Protein AF-Q1MXU4-F1 (afdb_monomer_lite)

Structure (mmCIF, N/CA/C/O backbone):
data_AF-Q1MXU4-F1
#
_entry.id   AF-Q1MXU4-F1
#
loop_
_atom_site.group_PDB
_atom_site.id
_atom_site.type_symbol
_atom_site.label_atom_id
_atom_site.label_alt_id
_atom_site.label_comp_id
_atom_site.label_asym_id
_atom_site.label_entity_id
_atom_site.label_seq_id
_atom_site.pdbx_PDB_ins_code
_atom_site.Cartn_x
_atom_site.Cartn_y
_at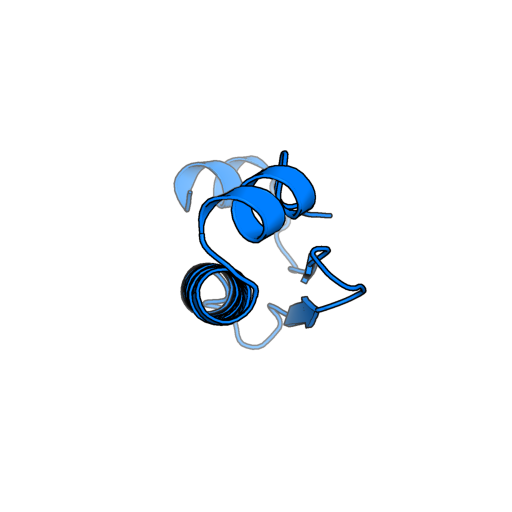om_site.Cartn_z
_atom_site.occupancy
_atom_site.B_iso_or_equiv
_atom_site.auth_seq_id
_atom_site.auth_comp_id
_atom_site.auth_asym_id
_atom_site.auth_atom_id
_atom_site.pdbx_PDB_model_num
ATOM 1 N N . MET A 1 1 ? 9.249 1.719 -2.767 1.00 89.38 1 MET A N 1
ATOM 2 C CA . MET A 1 1 ? 8.565 1.066 -1.628 1.00 89.38 1 MET A CA 1
ATOM 3 C C . MET A 1 1 ? 7.433 1.970 -1.202 1.00 89.38 1 MET A C 1
ATOM 5 O O . MET A 1 1 ? 7.612 3.178 -1.270 1.00 89.38 1 MET A O 1
ATOM 9 N N . ILE A 1 2 ? 6.285 1.400 -0.864 1.00 95.44 2 ILE A N 1
ATOM 10 C CA . ILE A 1 2 ? 5.050 2.128 -0.579 1.00 95.44 2 ILE A CA 1
ATOM 11 C C . ILE A 1 2 ? 4.562 1.654 0.785 1.00 95.44 2 ILE A C 1
ATOM 13 O O . ILE A 1 2 ? 4.461 0.450 1.002 1.00 95.44 2 ILE A O 1
ATOM 17 N N . ASP A 1 3 ? 4.268 2.592 1.672 1.00 97.31 3 ASP A N 1
ATOM 18 C CA . ASP A 1 3 ? 3.697 2.344 2.993 1.00 97.31 3 ASP A CA 1
ATOM 19 C C . ASP A 1 3 ? 2.416 3.176 3.130 1.00 97.31 3 ASP A C 1
ATOM 21 O O . ASP A 1 3 ? 2.349 4.290 2.602 1.00 97.31 3 ASP A O 1
ATOM 25 N N . ILE A 1 4 ? 1.372 2.623 3.753 1.00 97.25 4 ILE A N 1
ATOM 26 C CA . ILE A 1 4 ? 0.106 3.345 3.928 1.00 97.25 4 ILE A CA 1
ATOM 27 C C . ILE A 1 4 ? 0.177 4.163 5.216 1.00 97.25 4 ILE A C 1
ATOM 29 O O . ILE A 1 4 ? 0.048 3.634 6.321 1.00 97.25 4 ILE A O 1
ATOM 33 N N . ASP A 1 5 ? 0.276 5.480 5.060 1.00 97.44 5 ASP A N 1
ATOM 34 C CA . ASP A 1 5 ? 0.347 6.400 6.188 1.00 97.44 5 ASP A CA 1
ATOM 35 C C . ASP A 1 5 ? -0.840 6.245 7.151 1.00 97.44 5 ASP A C 1
ATOM 37 O O . ASP A 1 5 ? -2.014 6.267 6.771 1.00 97.44 5 ASP A O 1
ATOM 41 N N . PHE A 1 6 ? -0.524 6.149 8.445 1.00 97.00 6 PHE A N 1
ATOM 42 C CA . PHE A 1 6 ? -1.497 6.066 9.539 1.00 97.00 6 PHE A CA 1
ATOM 43 C C . PHE A 1 6 ? -2.473 4.877 9.456 1.00 97.00 6 PHE A C 1
ATOM 45 O O . PHE A 1 6 ? -3.528 4.927 10.100 1.00 97.00 6 PHE A O 1
ATOM 52 N N . PHE A 1 7 ? -2.136 3.792 8.748 1.00 97.94 7 PHE A N 1
ATOM 53 C CA . PHE A 1 7 ? -3.039 2.650 8.563 1.00 97.94 7 PHE A CA 1
ATOM 54 C C . PHE A 1 7 ? -3.540 2.051 9.884 1.00 97.94 7 PHE A C 1
ATOM 56 O O . PHE A 1 7 ? -4.731 1.770 10.035 1.00 97.94 7 PHE A O 1
ATOM 63 N N . LYS A 1 8 ? -2.677 1.963 10.904 1.00 97.12 8 LYS A N 1
ATOM 64 C CA . LYS A 1 8 ? -3.100 1.566 12.255 1.00 97.12 8 LYS A CA 1
ATOM 65 C C . LYS A 1 8 ? -4.191 2.475 12.834 1.00 97.12 8 LYS A C 1
ATOM 67 O O . LYS A 1 8 ? -5.206 1.972 13.296 1.00 97.12 8 LYS A O 1
ATOM 72 N N . LYS A 1 9 ? -4.022 3.802 12.771 1.00 98.31 9 LYS A N 1
ATOM 73 C CA . LYS A 1 9 ? -5.029 4.753 13.284 1.00 98.31 9 LYS A CA 1
ATOM 74 C C . LYS A 1 9 ? -6.340 4.653 12.506 1.00 98.31 9 LYS A C 1
ATOM 76 O O . LYS A 1 9 ? -7.408 4.802 13.089 1.00 98.31 9 LYS A O 1
ATOM 81 N N . TYR A 1 10 ? -6.257 4.407 11.200 1.00 98.25 10 TYR A N 1
ATOM 82 C CA . TYR A 1 10 ? -7.428 4.162 10.368 1.00 98.25 10 TYR A CA 1
ATOM 83 C C . TYR A 1 10 ? -8.178 2.899 10.822 1.00 98.25 10 TYR A C 1
ATOM 85 O O . TYR A 1 10 ? -9.389 2.956 11.027 1.00 98.25 10 TYR A O 1
ATOM 93 N N . ASN A 1 11 ? -7.468 1.792 11.062 1.00 98.06 11 ASN A N 1
ATOM 94 C CA . ASN A 1 11 ? -8.057 0.561 11.603 1.00 98.06 11 ASN A CA 1
ATOM 95 C C . ASN A 1 11 ? -8.659 0.760 12.992 1.00 98.06 11 ASN A C 1
ATOM 97 O O . ASN A 1 11 ? -9.751 0.261 13.252 1.00 98.06 11 ASN A O 1
ATOM 101 N N . ASP A 1 12 ? -7.983 1.507 13.863 1.00 98.12 12 ASP A N 1
ATOM 102 C CA . ASP A 1 12 ? -8.477 1.800 15.209 1.00 98.12 12 ASP A CA 1
ATOM 103 C C . ASP A 1 12 ? -9.790 2.608 15.162 1.00 98.12 12 ASP A C 1
ATOM 105 O O . ASP A 1 12 ? -10.654 2.435 16.020 1.00 98.12 12 ASP A O 1
ATOM 109 N N . LEU A 1 13 ? -9.967 3.468 14.148 1.00 98.25 13 LEU A N 1
ATOM 110 C CA . LEU A 1 13 ? -11.155 4.312 13.985 1.00 98.25 13 LEU A CA 1
ATOM 111 C C . LEU A 1 13 ? -12.309 3.617 13.243 1.00 98.25 13 LEU A C 1
ATOM 113 O O . LEU A 1 13 ? -13.469 3.801 13.607 1.00 98.25 13 LEU A O 1
ATOM 117 N N . TYR A 1 14 ? -12.008 2.848 12.195 1.00 97.69 14 TYR A N 1
ATOM 118 C CA . TYR A 1 14 ? -13.011 2.297 11.271 1.00 97.69 14 TYR A CA 1
ATOM 119 C C . TYR A 1 14 ? -13.143 0.768 11.320 1.00 97.69 14 TYR A C 1
ATOM 121 O O . TYR A 1 14 ? -14.031 0.202 10.679 1.00 97.69 14 TYR A O 1
ATOM 129 N N . GLY A 1 15 ? -12.293 0.098 12.097 1.00 97.94 15 GLY A N 1
ATOM 130 C CA . GLY A 1 15 ? -12.226 -1.353 12.214 1.00 97.94 15 GLY A CA 1
ATOM 131 C C . GLY A 1 15 ? -11.429 -2.020 11.090 1.00 97.94 15 GLY A C 1
ATOM 132 O O . GLY A 1 15 ? -11.335 -1.524 9.967 1.00 97.94 15 GLY A O 1
ATOM 133 N N . HIS A 1 16 ? -10.901 -3.211 11.383 1.00 97.62 16 HIS A N 1
ATOM 134 C CA . HIS A 1 16 ? -10.053 -3.974 10.457 1.00 97.62 16 HIS A CA 1
ATOM 135 C C . HIS A 1 16 ? -10.723 -4.300 9.118 1.00 97.62 16 HIS A C 1
ATOM 137 O O . HIS A 1 16 ? -10.049 -4.300 8.095 1.00 97.62 16 HIS A O 1
ATOM 143 N N . GLN A 1 17 ? -12.046 -4.493 9.089 1.00 98.19 17 GLN A N 1
ATOM 144 C CA . GLN A 1 17 ? -12.761 -4.746 7.836 1.00 98.19 17 GLN A CA 1
ATOM 145 C C . GLN A 1 17 ? -12.607 -3.585 6.841 1.00 98.19 17 GLN A C 1
ATOM 147 O O . GLN A 1 17 ? -12.469 -3.808 5.641 1.00 98.19 17 GLN A O 1
ATOM 152 N N . LYS A 1 18 ? -12.590 -2.339 7.336 1.00 98.00 18 LYS A N 1
ATOM 153 C CA . LYS A 1 18 ? -12.326 -1.155 6.509 1.00 98.00 18 LYS A CA 1
ATOM 154 C C . LYS A 1 18 ? -10.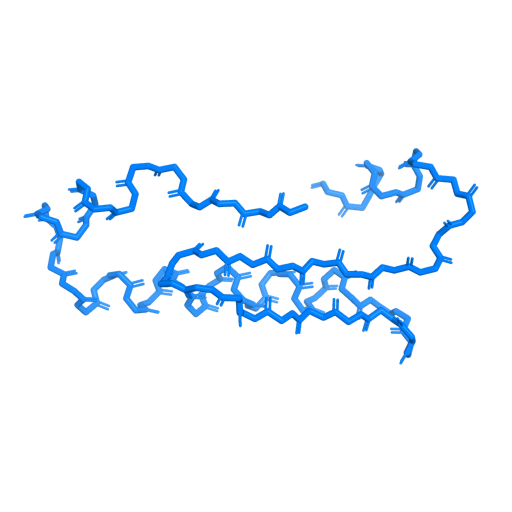856 -1.037 6.122 1.00 98.00 18 LYS A C 1
ATOM 156 O O . LYS A 1 18 ? -10.552 -0.548 5.033 1.00 98.00 18 LYS A O 1
ATOM 161 N N . GLY A 1 19 ? -9.956 -1.523 6.971 1.00 98.25 19 GLY A N 1
ATOM 162 C CA . GLY A 1 19 ? -8.552 -1.727 6.625 1.00 98.25 19 GLY A CA 1
ATOM 163 C C . GLY A 1 19 ? -8.371 -2.646 5.425 1.00 98.25 19 GLY A C 1
ATOM 164 O O . GLY A 1 19 ? -7.676 -2.288 4.479 1.00 98.25 19 GLY A O 1
ATOM 165 N N . ASP A 1 20 ? -9.041 -3.796 5.424 1.00 98.31 20 ASP A N 1
ATOM 1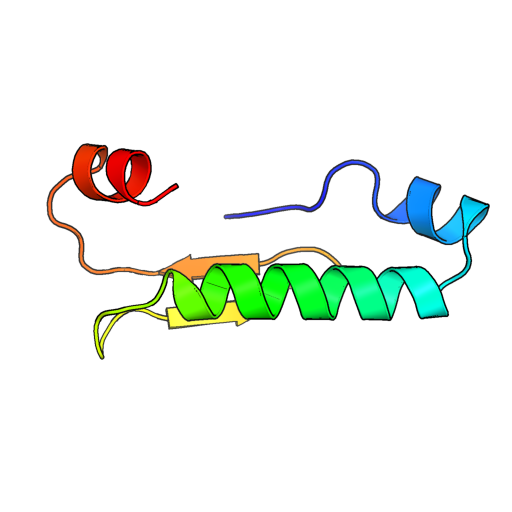66 C CA . ASP A 1 20 ? -8.972 -4.769 4.329 1.00 98.31 20 ASP A CA 1
ATOM 167 C C . ASP A 1 20 ? -9.535 -4.205 3.017 1.00 98.31 20 ASP A C 1
ATOM 169 O O . ASP A 1 20 ? -8.940 -4.395 1.949 1.00 98.31 20 ASP A O 1
ATOM 173 N N . ASP A 1 21 ? -10.639 -3.453 3.094 1.00 98.38 21 ASP A N 1
ATOM 174 C CA . ASP A 1 21 ? -11.193 -2.722 1.948 1.00 98.38 21 ASP A CA 1
ATOM 175 C C . ASP A 1 21 ? -10.155 -1.733 1.382 1.00 98.38 21 ASP A C 1
ATOM 177 O O . ASP A 1 21 ? -9.945 -1.660 0.168 1.00 98.38 21 ASP A O 1
ATOM 181 N N . THR A 1 22 ? -9.464 -1.009 2.267 1.00 97.88 22 THR A N 1
ATOM 182 C CA . THR A 1 22 ? -8.420 -0.036 1.912 1.00 97.88 22 THR A CA 1
ATOM 183 C C . THR A 1 22 ? -7.218 -0.716 1.258 1.00 97.88 22 THR A C 1
ATOM 185 O O . THR A 1 22 ? -6.798 -0.304 0.178 1.00 97.88 22 THR A O 1
ATOM 188 N N . LEU A 1 23 ? -6.704 -1.802 1.843 1.00 98.19 23 LEU A N 1
ATOM 189 C CA . LEU A 1 23 ? -5.609 -2.593 1.270 1.00 98.19 23 LEU A CA 1
ATOM 190 C C . LEU A 1 23 ? -5.974 -3.141 -0.112 1.00 98.19 23 LEU A C 1
ATOM 192 O O . LEU A 1 23 ? -5.155 -3.113 -1.031 1.00 98.19 23 LEU A O 1
ATOM 196 N N . THR A 1 24 ? -7.216 -3.601 -0.278 1.00 98.06 24 THR A N 1
ATOM 197 C CA . THR A 1 24 ? -7.733 -4.086 -1.563 1.00 98.06 24 THR A CA 1
ATOM 198 C C . THR A 1 24 ? -7.789 -2.964 -2.598 1.00 98.06 24 THR A C 1
ATOM 200 O O . THR A 1 24 ? -7.418 -3.175 -3.754 1.00 98.06 24 THR A O 1
ATOM 203 N N . ALA A 1 25 ? -8.236 -1.771 -2.203 1.00 97.88 25 ALA A N 1
ATOM 204 C CA . ALA A 1 25 ? -8.275 -0.607 -3.081 1.00 97.88 25 ALA A CA 1
ATOM 205 C C . ALA A 1 25 ? -6.864 -0.184 -3.516 1.00 97.88 25 ALA A C 1
ATOM 207 O O . ALA A 1 25 ? -6.624 -0.033 -4.712 1.00 97.88 25 ALA A O 1
ATOM 208 N N . VAL A 1 26 ? -5.917 -0.088 -2.577 1.00 97.25 26 VAL A N 1
ATOM 209 C CA . VAL A 1 26 ? -4.510 0.230 -2.872 1.00 97.25 26 VAL A CA 1
ATOM 210 C C . VAL A 1 26 ? -3.910 -0.806 -3.821 1.00 97.25 26 VAL A C 1
ATOM 212 O O . VAL A 1 26 ? -3.368 -0.437 -4.861 1.00 97.25 26 VAL A O 1
ATOM 215 N N . ALA A 1 27 ? -4.079 -2.101 -3.538 1.00 96.81 27 ALA A N 1
ATOM 216 C CA . ALA A 1 27 ? -3.576 -3.167 -4.400 1.00 96.81 27 ALA A CA 1
ATOM 217 C C . ALA A 1 27 ? -4.140 -3.082 -5.829 1.00 96.81 27 ALA A C 1
ATOM 219 O O . ALA A 1 27 ? -3.398 -3.250 -6.795 1.00 96.81 27 ALA A O 1
ATOM 220 N N . ARG A 1 28 ? -5.438 -2.784 -5.984 1.00 96.62 28 ARG A N 1
ATOM 221 C CA . ARG A 1 28 ? -6.068 -2.592 -7.302 1.00 96.62 28 ARG A CA 1
ATOM 222 C C . ARG A 1 28 ? -5.493 -1.392 -8.044 1.00 96.62 28 ARG A C 1
ATOM 224 O O . ARG A 1 28 ? -5.207 -1.516 -9.231 1.00 96.62 28 ARG A O 1
ATOM 231 N N . THR A 1 29 ? -5.305 -0.268 -7.358 1.00 95.31 29 THR A N 1
ATOM 232 C CA . THR A 1 29 ? -4.710 0.938 -7.944 1.00 95.31 29 THR A CA 1
ATOM 233 C C . THR A 1 29 ? -3.289 0.661 -8.423 1.00 95.31 29 THR A C 1
ATOM 235 O O . THR A 1 29 ? -2.976 0.919 -9.581 1.00 95.31 29 THR A O 1
ATOM 238 N N . LEU A 1 30 ? -2.450 0.049 -7.583 1.00 94.00 30 LEU A N 1
ATOM 239 C CA . LEU A 1 30 ? -1.081 -0.310 -7.956 1.00 94.00 30 LEU A CA 1
ATOM 240 C C . LEU A 1 30 ? -1.051 -1.297 -9.127 1.00 94.00 30 LEU A C 1
ATOM 242 O O . LEU A 1 30 ? -0.260 -1.133 -10.050 1.00 94.00 30 LEU A O 1
ATOM 246 N N . ASN A 1 31 ? -1.943 -2.288 -9.142 1.00 92.81 31 ASN A N 1
ATOM 247 C CA . ASN A 1 31 ? -2.013 -3.246 -10.242 1.00 92.81 31 ASN A CA 1
ATOM 248 C C . ASN A 1 31 ? -2.467 -2.591 -11.562 1.00 92.81 31 ASN A C 1
ATOM 250 O O . ASN A 1 31 ? -1.965 -2.932 -12.624 1.00 92.81 31 ASN A O 1
ATOM 254 N N . ALA A 1 32 ? -3.366 -1.603 -11.516 1.00 91.81 32 ALA A N 1
ATOM 255 C CA . ALA A 1 32 ? -3.743 -0.823 -12.699 1.00 91.81 32 ALA A CA 1
ATOM 256 C C . ALA A 1 32 ? -2.597 0.072 -13.213 1.00 91.81 32 ALA A C 1
ATOM 258 O O . ALA A 1 32 ? -2.529 0.390 -14.406 1.00 91.81 32 ALA A O 1
ATOM 259 N N . LEU A 1 33 ? -1.688 0.472 -12.319 1.00 89.12 33 LEU A N 1
ATOM 260 C CA . LEU A 1 33 ? -0.452 1.159 -12.678 1.00 89.12 33 LEU A CA 1
ATOM 261 C C . LEU A 1 33 ? 0.592 0.202 -13.254 1.00 89.12 33 LEU A C 1
ATOM 263 O O . LEU A 1 33 ? 1.388 0.661 -14.061 1.00 89.12 33 LEU A O 1
ATOM 267 N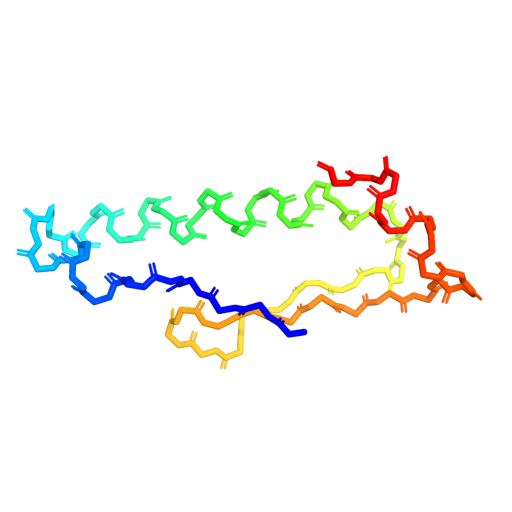 N . ALA A 1 34 ? 0.583 -1.093 -12.931 1.00 89.50 34 ALA A N 1
ATOM 268 C CA . ALA A 1 34 ? 1.462 -2.108 -13.522 1.00 89.50 34 ALA A CA 1
ATOM 269 C C . ALA A 1 34 ? 0.982 -2.518 -14.927 1.00 89.50 34 ALA A C 1
ATOM 271 O O . ALA A 1 34 ? 0.346 -3.548 -15.133 1.00 89.50 34 ALA A O 1
ATOM 272 N N . ARG A 1 35 ? 1.241 -1.658 -15.918 1.00 83.88 35 ARG A N 1
ATOM 273 C CA . ARG A 1 35 ? 0.730 -1.817 -17.292 1.00 83.88 35 ARG A CA 1
ATOM 274 C C . ARG A 1 35 ? 1.606 -2.713 -18.161 1.00 83.88 35 ARG A C 1
ATOM 276 O O . ARG A 1 35 ? 1.126 -3.220 -19.174 1.00 83.88 35 ARG A O 1
ATOM 283 N N . ARG A 1 36 ? 2.890 -2.859 -17.825 1.00 83.88 36 ARG A N 1
ATOM 284 C CA . ARG A 1 36 ? 3.820 -3.703 -18.585 1.00 83.88 36 ARG A CA 1
ATOM 285 C C . ARG A 1 36 ? 3.825 -5.109 -18.006 1.00 83.88 36 ARG A C 1
ATOM 287 O O . ARG A 1 36 ? 3.632 -5.299 -16.812 1.00 83.88 36 ARG A O 1
ATOM 294 N N . SER A 1 37 ? 4.087 -6.096 -18.855 1.00 83.81 37 SER A N 1
ATOM 295 C CA . SER A 1 37 ? 4.145 -7.504 -18.448 1.00 83.81 37 SER A CA 1
ATOM 296 C C . SER A 1 37 ? 5.261 -7.816 -17.444 1.00 83.81 37 SER A C 1
ATOM 298 O O . SER A 1 37 ? 5.226 -8.868 -16.816 1.00 83.81 37 SER A O 1
ATOM 300 N N . ASP A 1 38 ? 6.263 -6.944 -17.332 1.00 89.81 38 ASP A N 1
ATOM 301 C CA . ASP A 1 38 ? 7.378 -7.029 -16.388 1.00 89.81 38 ASP A CA 1
ATOM 302 C C . ASP A 1 38 ? 7.256 -6.055 -15.200 1.00 89.81 38 ASP A C 1
ATOM 304 O O . ASP A 1 38 ? 8.135 -6.051 -14.338 1.00 89.81 38 ASP A O 1
ATOM 308 N N . ASP A 1 39 ? 6.173 -5.270 -15.122 1.00 91.44 39 ASP A N 1
ATOM 309 C CA . ASP A 1 39 ? 5.827 -4.526 -13.910 1.00 91.44 39 ASP A CA 1
ATOM 310 C C . ASP A 1 39 ? 5.290 -5.531 -12.868 1.00 91.44 39 ASP A C 1
ATOM 312 O O . ASP A 1 39 ? 4.403 -6.338 -13.151 1.00 91.44 39 ASP A O 1
ATOM 316 N N . ILE A 1 40 ? 5.822 -5.496 -11.647 1.00 93.06 40 ILE A N 1
ATOM 317 C CA . ILE A 1 40 ? 5.448 -6.391 -10.548 1.00 93.06 40 ILE A CA 1
ATOM 318 C C . ILE A 1 40 ? 4.959 -5.553 -9.373 1.00 93.06 40 ILE A C 1
ATOM 320 O O . ILE A 1 40 ? 5.653 -4.654 -8.899 1.00 93.06 40 ILE A O 1
ATOM 324 N N . VAL A 1 41 ? 3.791 -5.912 -8.844 1.00 95.00 41 VAL A N 1
ATOM 325 C CA . VAL A 1 41 ? 3.282 -5.398 -7.569 1.00 95.00 41 VAL A CA 1
ATOM 326 C C . VAL A 1 41 ? 3.219 -6.540 -6.573 1.00 95.00 41 VAL A C 1
ATOM 328 O O . VAL A 1 41 ? 2.622 -7.579 -6.847 1.00 95.00 41 VAL A O 1
ATOM 331 N N . ALA A 1 42 ? 3.806 -6.339 -5.401 1.00 95.75 42 ALA A N 1
ATOM 332 C CA . ALA A 1 42 ? 3.769 -7.300 -4.312 1.00 95.75 42 ALA A CA 1
ATOM 333 C C . ALA A 1 42 ? 3.393 -6.610 -3.000 1.00 95.75 42 ALA A C 1
ATOM 335 O O . ALA A 1 42 ? 3.824 -5.491 -2.727 1.00 95.75 42 ALA A O 1
ATOM 336 N N . ARG A 1 43 ? 2.616 -7.302 -2.164 1.00 97.31 43 ARG A N 1
ATOM 337 C CA . ARG A 1 43 ? 2.436 -6.931 -0.758 1.00 97.31 43 ARG A CA 1
ATOM 338 C C . ARG A 1 43 ? 3.604 -7.517 0.031 1.00 97.31 43 ARG A C 1
ATOM 340 O O . ARG A 1 43 ? 3.786 -8.731 0.026 1.00 97.31 43 ARG A O 1
ATOM 347 N N . TYR A 1 44 ? 4.401 -6.654 0.650 1.00 96.94 44 TYR A N 1
ATOM 348 C CA . TYR A 1 44 ? 5.608 -7.041 1.382 1.00 96.94 44 TYR A CA 1
ATOM 349 C C . TYR A 1 44 ? 5.327 -7.265 2.870 1.00 96.94 44 TYR A C 1
ATOM 351 O O . TYR A 1 44 ? 5.841 -8.216 3.455 1.00 96.94 44 TYR A O 1
ATOM 359 N N . GLY A 1 45 ? 4.459 -6.436 3.453 1.00 94.00 45 GLY A N 1
ATOM 360 C CA . GLY A 1 45 ? 4.122 -6.465 4.873 1.00 94.00 45 GLY A CA 1
ATOM 361 C C . GLY A 1 45 ? 2.625 -6.313 5.144 1.00 94.00 45 GLY A C 1
ATOM 362 O O . GLY A 1 45 ? 1.774 -6.563 4.284 1.00 94.00 45 GLY A O 1
ATOM 363 N N . GLY A 1 46 ? 2.296 -5.901 6.371 1.00 95.44 46 GLY A N 1
ATOM 364 C CA . GLY A 1 46 ? 0.916 -5.641 6.789 1.00 95.44 46 GLY A CA 1
ATOM 365 C C . GLY A 1 46 ? 0.263 -4.556 5.933 1.00 95.44 46 GLY A C 1
ATOM 366 O O . GLY A 1 46 ? -0.759 -4.811 5.301 1.00 95.44 46 GLY A O 1
ATOM 367 N N . GLU A 1 47 ? 0.894 -3.392 5.842 1.00 97.00 47 GLU A N 1
ATOM 368 C CA . GLU A 1 47 ? 0.440 -2.244 5.041 1.00 97.00 47 GLU A CA 1
ATOM 369 C C . GLU A 1 47 ? 1.434 -1.820 3.948 1.00 97.00 47 GLU A C 1
ATOM 371 O O . GLU A 1 47 ? 1.177 -0.885 3.196 1.00 97.00 47 GLU A O 1
ATOM 376 N N . GLU A 1 48 ? 2.535 -2.561 3.808 1.00 97.88 48 GLU A N 1
ATOM 377 C CA . GLU A 1 48 ? 3.640 -2.238 2.905 1.00 97.88 48 GLU A CA 1
ATOM 378 C C . GLU A 1 48 ? 3.509 -2.945 1.547 1.00 97.88 48 GLU A C 1
ATOM 380 O O . GLU A 1 48 ? 3.292 -4.163 1.466 1.00 97.88 48 GLU A O 1
ATOM 385 N N . PHE A 1 49 ? 3.738 -2.196 0.468 1.00 97.69 49 PHE A N 1
ATOM 386 C CA . PHE A 1 49 ? 3.753 -2.670 -0.914 1.00 97.69 49 PHE A CA 1
ATOM 387 C C . PHE A 1 49 ? 5.072 -2.340 -1.620 1.00 97.69 49 PHE A C 1
ATOM 389 O O . PHE A 1 49 ? 5.723 -1.317 -1.390 1.00 97.69 49 PHE A O 1
ATOM 396 N N . ILE A 1 50 ? 5.449 -3.205 -2.554 1.00 96.38 50 ILE A N 1
ATOM 397 C CA . ILE A 1 50 ? 6.584 -3.019 -3.449 1.00 96.38 50 ILE A CA 1
ATOM 398 C C . ILE A 1 50 ? 6.064 -2.993 -4.880 1.00 96.38 50 ILE A C 1
ATOM 400 O O . ILE A 1 50 ? 5.350 -3.896 -5.311 1.00 96.38 50 ILE A O 1
ATOM 404 N N . PHE A 1 51 ? 6.450 -1.947 -5.603 1.00 93.25 51 PHE A N 1
ATOM 405 C CA . PHE A 1 51 ? 6.250 -1.810 -7.036 1.00 93.25 51 PHE A CA 1
ATOM 406 C C . PHE A 1 51 ? 7.625 -1.891 -7.695 1.00 93.25 51 PHE A C 1
ATOM 408 O O . PHE A 1 51 ? 8.491 -1.060 -7.418 1.00 93.25 51 PHE A O 1
ATOM 415 N N . VAL A 1 52 ? 7.838 -2.916 -8.511 1.00 91.38 52 VAL A N 1
ATOM 416 C CA . VAL A 1 52 ? 9.049 -3.089 -9.312 1.00 91.38 52 VAL A CA 1
ATOM 417 C C . VAL A 1 52 ? 8.660 -2.864 -10.756 1.00 91.38 52 VAL A C 1
ATOM 419 O O . VAL A 1 52 ? 7.767 -3.533 -11.262 1.00 91.38 52 VAL A O 1
ATOM 422 N N . ASN A 1 53 ? 9.340 -1.956 -11.437 1.00 87.56 53 ASN A N 1
ATOM 423 C CA . ASN A 1 53 ? 9.219 -1.826 -12.875 1.00 87.56 53 ASN A CA 1
ATOM 424 C C . ASN A 1 53 ? 10.581 -1.703 -13.528 1.00 87.56 53 ASN A C 1
ATOM 426 O O . ASN A 1 53 ? 11.588 -1.365 -12.907 1.00 87.56 53 ASN A O 1
ATOM 430 N N . ARG A 1 54 ? 10.580 -1.943 -14.833 1.00 81.31 54 ARG A N 1
ATOM 431 C CA . ARG A 1 54 ? 11.722 -1.689 -15.696 1.00 81.31 54 ARG A CA 1
ATOM 432 C C . ARG A 1 54 ? 11.510 -0.383 -16.455 1.00 81.31 54 ARG A C 1
ATOM 434 O O . ARG A 1 54 ? 11.513 -0.361 -17.684 1.00 81.31 54 ARG A O 1
ATOM 441 N N . SER A 1 55 ? 11.265 0.710 -15.732 1.00 71.31 55 SER A N 1
ATOM 442 C CA . SER A 1 55 ? 11.360 2.031 -16.357 1.00 71.31 55 SER A CA 1
ATOM 443 C C . SER A 1 55 ? 12.825 2.447 -16.422 1.00 71.31 55 SER A C 1
ATOM 445 O O . SER A 1 55 ? 13.564 2.286 -15.455 1.00 71.31 55 SER A O 1
ATOM 447 N N . ALA A 1 56 ? 13.249 2.974 -17.570 1.00 62.16 56 ALA A N 1
ATOM 448 C CA . ALA A 1 56 ? 14.565 3.592 -17.718 1.00 62.16 56 ALA A CA 1
ATOM 449 C C . ALA A 1 56 ? 14.578 5.056 -17.234 1.00 62.16 56 ALA A C 1
ATOM 451 O O . ALA A 1 56 ? 15.640 5.672 -17.226 1.00 62.16 56 ALA A O 1
ATOM 452 N N . ASN A 1 57 ? 13.414 5.613 -16.862 1.00 67.62 57 ASN A N 1
ATOM 453 C CA . ASN A 1 57 ? 13.246 7.022 -16.519 1.00 67.62 57 ASN A CA 1
ATOM 454 C C . ASN A 1 57 ? 12.235 7.203 -15.369 1.00 67.62 57 ASN A C 1
ATOM 456 O O . ASN A 1 57 ? 11.105 6.717 -15.456 1.00 67.62 57 ASN A O 1
ATOM 460 N N . GLU A 1 58 ? 12.617 7.913 -14.306 1.00 71.50 58 GLU A N 1
ATOM 461 C CA . GLU A 1 58 ? 11.741 8.175 -13.146 1.00 71.50 58 GLU A CA 1
ATOM 462 C C . GLU A 1 58 ? 10.524 9.038 -13.516 1.00 71.50 58 GLU A C 1
ATOM 464 O O . GLU A 1 58 ? 9.415 8.744 -13.077 1.00 71.50 58 GLU A O 1
ATOM 469 N N . ASN A 1 59 ? 10.691 10.008 -14.422 1.00 71.50 59 ASN A N 1
ATOM 470 C CA . ASN A 1 59 ? 9.610 10.901 -14.866 1.00 71.50 59 ASN A CA 1
ATOM 471 C C . ASN A 1 59 ? 8.405 10.151 -15.466 1.00 71.50 59 ASN A C 1
ATOM 473 O O . ASN A 1 59 ? 7.269 10.592 -15.334 1.00 71.50 59 ASN A O 1
ATOM 477 N N . GLU A 1 60 ? 8.627 8.994 -16.099 1.00 73.31 60 GLU A N 1
ATOM 478 C CA . GLU A 1 60 ? 7.544 8.200 -16.702 1.00 73.31 60 GLU A CA 1
ATOM 479 C C . GLU A 1 60 ? 6.602 7.609 -15.636 1.00 73.31 60 GLU A C 1
ATOM 481 O O . GLU A 1 60 ? 5.426 7.372 -15.903 1.00 73.31 60 GLU A O 1
ATOM 486 N N . LEU A 1 61 ? 7.106 7.351 -14.423 1.00 72.88 61 LEU A N 1
ATOM 487 C CA . LEU A 1 61 ? 6.282 6.906 -13.297 1.00 72.88 61 LEU A CA 1
ATOM 488 C C . LEU A 1 61 ? 5.473 8.061 -12.710 1.00 72.88 61 LEU A C 1
ATOM 490 O O . LEU A 1 61 ? 4.299 7.863 -12.409 1.00 72.88 61 LEU A O 1
ATOM 494 N N . GLU A 1 62 ? 6.075 9.245 -12.581 1.00 74.44 62 GLU A N 1
ATOM 495 C CA . GLU A 1 62 ? 5.377 10.439 -12.092 1.00 74.44 62 GLU A CA 1
ATOM 496 C C . GLU A 1 62 ? 4.231 10.849 -13.023 1.00 74.44 62 GLU A C 1
ATOM 498 O O . GLU A 1 62 ? 3.155 11.172 -12.543 1.00 74.44 62 GLU A O 1
ATOM 503 N N . GLU A 1 63 ? 4.403 10.744 -14.345 1.00 72.75 63 GLU A N 1
ATOM 504 C CA . GLU A 1 63 ? 3.328 11.018 -15.316 1.00 72.75 63 GLU A CA 1
ATOM 505 C C . GLU A 1 63 ? 2.164 10.008 -15.260 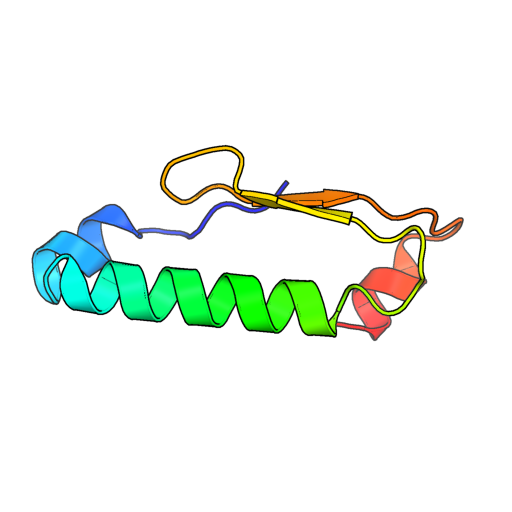1.00 72.75 63 GLU A C 1
ATOM 507 O O . GLU A 1 63 ? 1.084 10.266 -15.799 1.00 72.75 63 GLU A O 1
ATOM 512 N N . ARG A 1 64 ? 2.376 8.829 -14.660 1.00 71.56 64 ARG A N 1
ATOM 513 C CA . ARG A 1 64 ? 1.358 7.770 -14.544 1.00 71.56 64 ARG A CA 1
ATOM 514 C C . ARG A 1 64 ? 0.546 7.862 -13.251 1.00 71.56 64 ARG A C 1
ATOM 516 O O . ARG A 1 64 ? -0.501 7.209 -13.195 1.00 71.56 64 ARG A O 1
ATOM 523 N N . LEU A 1 65 ? 1.041 8.591 -12.250 1.00 70.44 65 LEU A N 1
ATOM 524 C CA . LEU A 1 65 ? 0.425 8.803 -10.935 1.00 70.44 65 LEU A CA 1
ATOM 525 C C . LEU A 1 65 ? -0.463 10.052 -10.939 1.00 70.44 65 LEU A C 1
ATOM 527 O O . LEU A 1 65 ? -1.552 9.965 -10.328 1.00 70.44 65 LEU A O 1
#

Organism: NCBI:txid207949

Secondary structure (DSSP, 8-state):
-EE-TTHHHHHHHH-HHHHHHHHHHHHHHHHHH--STT-EEEE-SSSEEEEE---S-THHHHTT-

Sequence (65 aa):
MIDIDFFKKYNDLYGHQKGDDTLTAVARTLNALARRSDDIVARYGGEEFIFVNRSANENELEERL

InterPro domains:
  IPR000160 GGDEF domain [PF00990] (1-62)
  IPR000160 GGDEF domain [PS50887] (1-65)
  IPR000160 GGDEF domain [TIGR00254] (1-59)
  IPR029787 Nucleotide cyclase [SSF55073] (1-62)
  IPR043128 Reverse transcriptase/Diguanylate cyclase domain [G3DSA:3.30.70.270] (1-65)
  IPR050469 Diguanylate cyclase Dgc-like, bacteria [PTHR45138] (1-60)

pLDDT: mean 90.8, std 9.92, range [62.16, 98.38]

Foldseek 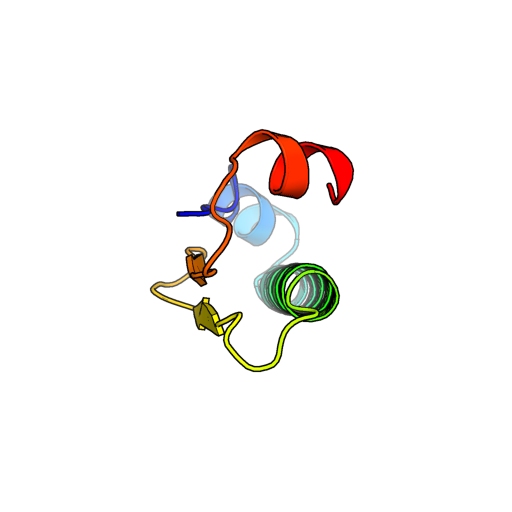3Di:
DDFDPPLVVVCVVPNVVVSVVVLVVVQVLLVVLQPDPQWDWDDDDDRDIDTDDPDPDPVVSVVSD

Radius of gyration: 13.32 Å; chains: 1; bounding box: 28×18×34 Å